Protein AF-A0A7C3M4F0-F1 (afdb_monomer)

Radius of gyration: 12.54 Å; Cα contacts (8 Å, |Δi|>4): 80; chains: 1; bounding box: 24×30×32 Å

pLDDT: mean 94.57, std 4.5, range [77.06, 98.56]

Mean predicted aligned error: 2.77 Å

Secondary structure (DSSP, 8-state):
-GGGBTTTB-HHHHHHHHHHHHHHHHHS--SEEE--TTSTTSTTHHHHTHHHHHHHHHTT-EEE-HHHHHHS---TT--

Sequence (79 aa):
MTYMLGYTLNLINFKRVLKNVEKIVKKVDFKVMIWDHHLPREPNFRKRTEKIWNLAKKLEKKVLTAREFQFNKKPVVEK

Structure (mmCIF, N/CA/C/O backbone):
data_AF-A0A7C3M4F0-F1
#
_entry.id   AF-A0A7C3M4F0-F1
#
loop_
_atom_site.group_PDB
_atom_site.id
_atom_site.type_symbol
_atom_site.label_atom_id
_atom_site.label_alt_id
_atom_site.label_comp_id
_atom_site.label_asym_id
_atom_site.label_entity_id
_atom_site.label_seq_id
_atom_site.pdbx_PDB_ins_code
_atom_site.Cartn_x
_atom_site.Cartn_y
_atom_site.Cartn_z
_atom_site.occupancy
_atom_site.B_iso_or_equiv
_atom_site.auth_seq_id
_atom_site.auth_comp_id
_atom_site.auth_asym_id
_atom_site.auth_atom_id
_atom_site.pdbx_PDB_model_num
ATOM 1 N N . MET A 1 1 ? -0.255 -0.488 -10.666 1.00 80.44 1 MET A N 1
ATOM 2 C CA . MET A 1 1 ? 0.329 -0.068 -11.963 1.00 80.44 1 MET A CA 1
ATOM 3 C C . MET A 1 1 ? 1.799 0.299 -11.792 1.00 80.44 1 MET A C 1
ATOM 5 O O . MET A 1 1 ? 2.391 0.952 -12.636 1.00 80.44 1 MET A O 1
ATOM 9 N N . THR A 1 2 ? 2.407 -0.074 -10.673 1.00 85.12 2 THR A N 1
ATOM 10 C CA . THR A 1 2 ? 3.758 0.343 -10.303 1.00 85.12 2 THR A CA 1
ATOM 11 C C . THR A 1 2 ? 4.829 -0.224 -11.238 1.00 85.12 2 THR A C 1
ATOM 13 O O . THR A 1 2 ? 5.875 0.397 -11.381 1.00 85.12 2 THR A O 1
ATOM 16 N N . TYR A 1 3 ? 4.529 -1.309 -11.960 1.00 86.62 3 TYR A N 1
ATOM 17 C CA . TYR A 1 3 ? 5.365 -1.851 -13.037 1.00 86.62 3 TYR A CA 1
ATOM 18 C C . TYR A 1 3 ? 5.471 -0.944 -14.272 1.00 86.62 3 TYR A C 1
ATOM 20 O O . TYR A 1 3 ? 6.407 -1.095 -15.043 1.00 86.62 3 TYR A O 1
ATOM 28 N N . MET A 1 4 ? 4.551 0.013 -14.456 1.00 91.44 4 MET A N 1
ATOM 29 C CA . MET A 1 4 ? 4.592 0.979 -15.567 1.00 91.44 4 MET A CA 1
ATOM 30 C C . MET A 1 4 ? 5.357 2.263 -15.210 1.00 91.44 4 MET A C 1
ATOM 32 O O . MET A 1 4 ? 5.389 3.198 -16.014 1.00 91.44 4 MET A O 1
ATOM 36 N N . LEU A 1 5 ? 5.921 2.357 -13.997 1.00 90.00 5 LEU A N 1
ATOM 37 C CA . LEU A 1 5 ? 6.674 3.533 -13.560 1.00 90.00 5 LEU A CA 1
ATOM 38 C C . LEU A 1 5 ? 7.925 3.725 -14.417 1.00 90.00 5 LEU A C 1
ATOM 40 O O . LEU A 1 5 ? 8.796 2.862 -14.426 1.00 90.00 5 LEU A O 1
ATOM 44 N N . GLY A 1 6 ? 8.020 4.880 -15.076 1.00 87.12 6 GLY A N 1
ATOM 45 C CA . GLY A 1 6 ? 9.111 5.197 -16.005 1.00 87.12 6 GLY A CA 1
ATOM 46 C C . GLY A 1 6 ? 8.827 4.827 -17.464 1.00 87.12 6 GLY A C 1
ATOM 47 O O . GLY A 1 6 ? 9.633 5.164 -18.320 1.00 87.12 6 GLY A O 1
ATOM 48 N N . TYR A 1 7 ? 7.681 4.195 -17.751 1.00 89.88 7 TYR A N 1
ATOM 49 C CA . TYR A 1 7 ? 7.176 3.989 -19.110 1.00 89.88 7 TYR A CA 1
ATOM 50 C C . TYR A 1 7 ? 5.947 4.878 -19.353 1.00 89.88 7 TYR A C 1
ATOM 52 O O . TYR A 1 7 ? 6.097 6.074 -19.584 1.00 89.88 7 TYR A O 1
ATOM 60 N N . THR A 1 8 ? 4.722 4.354 -19.214 1.00 92.44 8 THR A N 1
ATOM 61 C CA . THR A 1 8 ? 3.493 5.159 -19.380 1.00 92.44 8 THR A CA 1
ATOM 62 C C . THR A 1 8 ? 3.015 5.841 -18.096 1.00 92.44 8 THR A C 1
ATOM 64 O O . THR A 1 8 ? 2.204 6.766 -18.151 1.00 92.44 8 THR A O 1
ATOM 67 N N . LEU A 1 9 ? 3.508 5.426 -16.921 1.00 92.25 9 LEU A N 1
ATOM 68 C CA . LEU A 1 9 ? 3.193 6.064 -15.642 1.00 92.25 9 LEU A CA 1
ATOM 69 C C . LEU A 1 9 ? 4.374 6.916 -15.165 1.00 92.25 9 LEU A C 1
ATOM 71 O O . LEU A 1 9 ? 5.433 6.400 -14.809 1.00 92.25 9 LEU A O 1
ATOM 75 N N . ASN A 1 10 ? 4.174 8.230 -15.082 1.00 94.31 10 ASN A N 1
ATOM 76 C CA . ASN A 1 10 ? 5.166 9.145 -14.518 1.00 94.31 10 ASN A CA 1
ATOM 77 C C . ASN A 1 10 ? 5.034 9.291 -12.986 1.00 94.31 10 ASN A C 1
ATOM 79 O O . ASN A 1 10 ? 4.013 8.953 -12.375 1.00 94.31 10 ASN A O 1
ATOM 83 N N . LEU A 1 11 ? 6.075 9.847 -12.355 1.00 94.50 11 LEU A N 1
ATOM 84 C CA . LEU A 1 11 ? 6.134 10.039 -10.901 1.00 94.50 11 LEU A CA 1
ATOM 85 C C . LEU A 1 11 ? 5.092 11.035 -10.372 1.00 94.50 11 LEU A C 1
ATOM 87 O O . LEU A 1 11 ? 4.635 10.880 -9.240 1.00 94.50 11 LEU A O 1
ATOM 91 N N . ILE A 1 12 ? 4.699 12.042 -11.158 1.00 96.44 12 ILE A N 1
ATOM 92 C CA . ILE A 1 12 ? 3.685 13.031 -10.754 1.00 96.44 12 ILE A CA 1
ATOM 93 C C . ILE A 1 12 ? 2.331 12.333 -10.585 1.00 96.44 12 ILE A C 1
ATOM 95 O O . ILE A 1 12 ? 1.693 12.447 -9.535 1.00 96.44 12 ILE A O 1
ATOM 99 N N . ASN A 1 13 ? 1.924 11.549 -11.581 1.00 94.75 13 ASN A N 1
ATOM 100 C CA . ASN A 1 13 ? 0.680 10.788 -11.571 1.00 94.75 13 ASN A CA 1
ATOM 101 C C . ASN A 1 13 ? 0.698 9.703 -10.494 1.00 94.75 13 ASN A C 1
ATOM 103 O O . ASN A 1 13 ? -0.276 9.553 -9.759 1.00 94.75 13 ASN A O 1
ATOM 107 N N . PHE A 1 14 ? 1.822 9.012 -10.310 1.00 95.19 14 PHE A N 1
ATOM 108 C CA . PHE A 1 14 ? 1.947 8.039 -9.229 1.00 95.19 14 PHE A CA 1
ATOM 109 C C . PHE A 1 14 ? 1.801 8.674 -7.838 1.00 95.19 14 PHE A C 1
ATOM 111 O O . PHE A 1 14 ? 1.034 8.183 -7.009 1.00 95.19 14 PHE A O 1
ATOM 118 N N . LYS A 1 15 ? 2.447 9.821 -7.590 1.00 95.88 15 LYS A N 1
ATOM 119 C CA . LYS A 1 15 ? 2.280 10.581 -6.339 1.00 95.88 15 LYS A CA 1
ATOM 120 C C . LYS A 1 15 ? 0.829 11.028 -6.129 1.00 95.88 15 LYS A C 1
ATOM 122 O O . LYS A 1 15 ? 0.352 11.011 -4.994 1.00 95.88 15 LYS A O 1
ATOM 127 N N . ARG A 1 16 ? 0.110 11.406 -7.194 1.00 97.12 16 ARG A N 1
ATOM 128 C CA . ARG A 1 16 ? -1.329 11.729 -7.132 1.00 97.12 16 ARG A CA 1
ATOM 129 C C . ARG A 1 16 ? -2.166 10.516 -6.724 1.00 97.12 16 ARG A C 1
ATOM 131 O O . ARG A 1 16 ? -2.998 10.648 -5.831 1.00 97.12 16 ARG A O 1
ATOM 138 N N . VAL A 1 17 ? -1.897 9.338 -7.293 1.00 95.50 17 VAL A N 1
ATOM 139 C CA . VAL A 1 17 ? -2.550 8.082 -6.885 1.00 95.50 17 VAL A CA 1
ATOM 140 C C . VAL A 1 17 ? -2.318 7.813 -5.399 1.00 95.50 17 VAL A C 1
ATOM 142 O O . VAL A 1 17 ? -3.284 7.607 -4.670 1.00 95.50 17 VAL A O 1
ATOM 145 N N . LEU A 1 18 ? -1.073 7.899 -4.918 1.00 96.56 18 LEU A N 1
ATOM 146 C CA . LEU A 1 18 ? -0.769 7.696 -3.497 1.00 96.56 18 LEU A CA 1
ATOM 147 C C . LEU A 1 18 ? -1.524 8.680 -2.593 1.00 96.56 18 LEU A C 1
ATOM 149 O O . LEU A 1 18 ? -2.086 8.265 -1.586 1.00 96.56 18 LEU A O 1
ATOM 153 N N . LYS A 1 19 ? -1.601 9.965 -2.964 1.00 98.31 19 LYS A N 1
ATOM 154 C CA . LYS A 1 19 ? -2.383 10.965 -2.214 1.00 98.31 19 LYS A CA 1
ATOM 155 C C . LYS A 1 19 ? -3.876 10.627 -2.175 1.00 98.31 19 LYS A C 1
ATOM 157 O O . LYS A 1 19 ? -4.517 10.840 -1.149 1.00 98.31 19 LYS A O 1
ATOM 162 N N . ASN A 1 20 ? -4.435 10.117 -3.270 1.00 97.75 20 ASN A N 1
ATOM 163 C CA . ASN A 1 20 ? -5.844 9.733 -3.325 1.00 97.75 20 ASN A CA 1
ATOM 164 C C . ASN A 1 20 ? -6.120 8.509 -2.452 1.00 97.75 20 ASN A C 1
ATOM 166 O O . ASN A 1 20 ? -7.051 8.534 -1.652 1.00 97.75 20 ASN A O 1
ATOM 170 N N . VAL A 1 21 ? -5.276 7.480 -2.532 1.00 97.62 21 VAL A N 1
ATOM 171 C CA . VAL A 1 21 ? -5.415 6.286 -1.689 1.00 97.62 21 VAL A CA 1
ATOM 172 C C . VAL A 1 21 ? -5.218 6.638 -0.213 1.00 97.62 21 VAL A C 1
ATOM 174 O O . VAL A 1 21 ? -5.997 6.203 0.626 1.00 97.62 21 VAL A O 1
ATOM 177 N N . GLU A 1 22 ? -4.264 7.510 0.116 1.00 98.44 22 GLU A N 1
ATOM 178 C CA . GLU A 1 22 ? -4.096 8.040 1.474 1.00 98.44 22 GLU A CA 1
ATOM 179 C C . GLU A 1 22 ? -5.368 8.738 1.986 1.00 98.44 22 GLU A C 1
ATOM 181 O O . GLU A 1 22 ? -5.758 8.531 3.135 1.00 98.44 22 GLU A O 1
ATOM 186 N N . LYS A 1 23 ? -6.040 9.540 1.147 1.00 98.56 23 LYS A N 1
ATOM 187 C CA . LYS A 1 23 ? -7.323 10.166 1.503 1.00 98.56 23 LYS A CA 1
ATOM 188 C C . LYS A 1 23 ? -8.417 9.126 1.739 1.00 98.56 23 LYS A C 1
ATOM 190 O O . LYS A 1 23 ? -9.145 9.276 2.712 1.00 98.56 23 LYS A O 1
ATOM 195 N N . ILE A 1 24 ? -8.514 8.092 0.899 1.00 98.19 24 ILE A N 1
ATOM 196 C CA . ILE A 1 24 ? -9.483 6.997 1.069 1.00 98.19 24 ILE A CA 1
ATOM 197 C C . ILE A 1 24 ? -9.248 6.308 2.414 1.00 98.19 24 ILE A C 1
ATOM 199 O O . ILE A 1 24 ? -10.150 6.267 3.245 1.00 98.19 24 ILE A O 1
ATOM 203 N N . VAL A 1 25 ? -8.014 5.865 2.671 1.00 98.38 25 VAL A N 1
ATOM 204 C CA . VAL A 1 25 ? -7.638 5.168 3.910 1.00 98.38 25 VAL A CA 1
ATOM 205 C C . VAL A 1 25 ? -7.915 6.027 5.150 1.00 98.38 25 VAL A C 1
ATOM 207 O O . VAL A 1 25 ? -8.395 5.509 6.155 1.00 98.38 25 VAL A O 1
ATOM 210 N N . LYS A 1 26 ? -7.683 7.344 5.092 1.00 98.31 26 LYS A N 1
ATOM 211 C CA . LYS A 1 26 ? -7.954 8.254 6.218 1.00 98.31 26 LYS A CA 1
ATOM 212 C C . LYS A 1 26 ? -9.437 8.554 6.425 1.00 98.31 26 LYS A C 1
ATOM 214 O O . LYS A 1 26 ? -9.875 8.593 7.567 1.00 98.31 26 LYS A O 1
ATOM 219 N N . LYS A 1 27 ? -10.183 8.823 5.351 1.00 98.38 27 LYS A N 1
ATOM 220 C CA . LYS A 1 27 ? -11.500 9.475 5.442 1.00 98.38 27 LYS A CA 1
ATOM 221 C C . LYS A 1 27 ? -12.688 8.539 5.287 1.00 98.38 27 LYS A C 1
ATOM 223 O O . LYS A 1 27 ? -13.756 8.865 5.784 1.00 98.38 27 LYS A O 1
ATOM 228 N N . VAL A 1 28 ? -12.532 7.428 4.575 1.00 98.25 28 VAL A N 1
ATOM 229 C CA . VAL A 1 28 ? -13.632 6.482 4.367 1.00 98.25 28 VAL A CA 1
ATOM 230 C C . VAL A 1 28 ? -13.674 5.525 5.547 1.00 98.25 28 VAL A C 1
ATOM 232 O O . VAL A 1 28 ? -12.639 4.964 5.913 1.00 98.25 28 VAL A O 1
ATOM 235 N N . ASP A 1 29 ? -14.847 5.335 6.136 1.00 97.44 29 ASP A N 1
ATOM 236 C CA . ASP A 1 29 ? -15.054 4.300 7.141 1.00 97.44 29 ASP A CA 1
ATOM 237 C C . ASP A 1 29 ? -15.214 2.939 6.452 1.00 97.44 29 ASP A C 1
ATOM 239 O O . ASP A 1 29 ? -16.170 2.701 5.715 1.00 97.44 29 ASP A O 1
ATOM 243 N N . PHE A 1 30 ? -14.220 2.069 6.618 1.00 97.75 30 PHE A N 1
ATOM 244 C CA . PHE A 1 30 ? -14.235 0.721 6.066 1.00 97.75 30 PHE A CA 1
ATOM 245 C C . PHE A 1 30 ? -13.444 -0.231 6.955 1.00 97.75 30 PHE A C 1
ATOM 247 O O . PHE A 1 30 ? -12.401 0.124 7.509 1.00 97.75 30 PHE A O 1
ATOM 254 N N . LYS A 1 31 ? -13.906 -1.484 7.013 1.00 96.00 31 LYS A N 1
ATOM 255 C CA . LYS A 1 31 ? -13.197 -2.575 7.696 1.00 96.00 31 LYS A CA 1
ATOM 256 C C . LYS A 1 31 ? -12.136 -3.221 6.806 1.00 96.00 31 LYS A C 1
ATOM 258 O O . LYS A 1 31 ? -11.062 -3.564 7.295 1.00 96.00 31 LYS A O 1
ATOM 263 N N . VAL A 1 32 ? -12.433 -3.391 5.514 1.00 97.81 32 VAL A N 1
ATOM 264 C CA . VAL A 1 32 ? -11.561 -4.051 4.530 1.00 97.81 32 VAL A CA 1
ATOM 265 C C . VAL A 1 32 ? -11.545 -3.267 3.218 1.00 97.81 32 VAL A C 1
ATOM 267 O O . VAL A 1 32 ? -12.595 -2.880 2.717 1.00 97.81 32 VAL A O 1
ATOM 270 N N . MET A 1 33 ? -10.357 -3.078 2.643 1.00 97.56 33 MET A N 1
ATOM 271 C CA . MET A 1 33 ? -10.147 -2.600 1.276 1.00 97.56 33 MET A CA 1
ATOM 272 C C . MET A 1 33 ? -9.262 -3.600 0.529 1.00 97.56 33 MET A C 1
ATOM 274 O O . MET A 1 33 ? -8.116 -3.826 0.918 1.00 97.56 33 MET A O 1
ATOM 278 N N . ILE A 1 34 ? -9.780 -4.173 -0.560 1.00 96.88 34 ILE A N 1
ATOM 279 C CA . ILE A 1 34 ? -9.005 -5.038 -1.456 1.00 96.88 34 ILE A CA 1
ATOM 280 C C . ILE A 1 34 ? -8.312 -4.160 -2.504 1.00 96.88 34 ILE A C 1
ATOM 282 O O . ILE A 1 34 ? -8.976 -3.484 -3.290 1.00 96.88 34 ILE A O 1
ATOM 286 N N . TRP A 1 35 ? -6.978 -4.149 -2.524 1.00 95.38 35 TRP A N 1
ATOM 287 C CA . TRP A 1 35 ? -6.171 -3.251 -3.351 1.00 95.38 35 TRP A CA 1
ATOM 288 C C . TRP A 1 35 ? -5.293 -4.004 -4.361 1.00 95.38 35 TRP A C 1
ATOM 290 O O . TRP A 1 35 ? -4.068 -4.029 -4.265 1.00 95.38 35 TRP A O 1
ATOM 300 N N . ASP A 1 36 ? -5.943 -4.584 -5.374 1.00 88.69 36 ASP A N 1
ATOM 301 C CA . ASP A 1 36 ? -5.288 -5.435 -6.381 1.00 88.69 36 ASP A CA 1
ATOM 302 C C . ASP A 1 36 ? -5.031 -4.760 -7.725 1.00 88.69 36 ASP A C 1
ATOM 304 O O . ASP A 1 36 ? -4.049 -5.083 -8.379 1.00 88.69 36 ASP A O 1
ATOM 308 N N . HIS A 1 37 ? -5.884 -3.825 -8.148 1.00 80.69 37 HIS A N 1
ATOM 309 C CA . HIS A 1 37 ? -6.122 -3.447 -9.552 1.00 80.69 37 HIS A CA 1
ATOM 310 C C . HIS A 1 37 ? -4.941 -3.597 -10.549 1.00 80.69 37 HI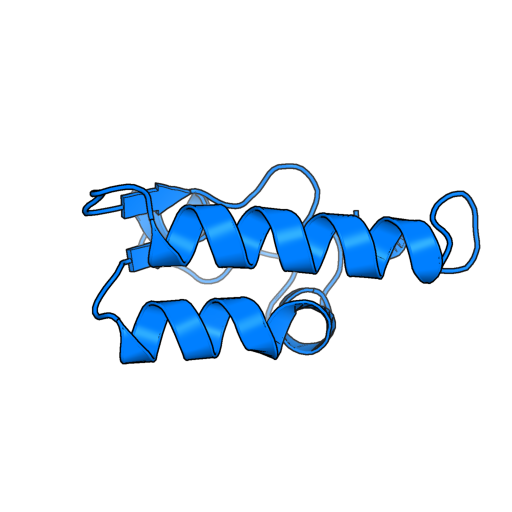S A C 1
ATOM 312 O O . HIS A 1 37 ? -5.119 -4.169 -11.619 1.00 80.69 37 HIS A O 1
ATOM 318 N N . HIS A 1 38 ? -3.721 -3.150 -10.221 1.00 86.31 38 HIS A N 1
ATOM 319 C CA . HIS A 1 38 ? -2.494 -3.459 -10.984 1.00 86.31 38 HIS A CA 1
ATOM 320 C C . HIS A 1 38 ? -1.253 -3.614 -10.081 1.00 86.31 38 HIS A C 1
ATOM 322 O O . HIS A 1 38 ? -0.133 -3.342 -10.521 1.00 86.31 38 HIS A O 1
ATOM 328 N N . LEU A 1 39 ? -1.439 -3.879 -8.791 1.00 88.25 39 LEU A N 1
ATOM 329 C CA . LEU A 1 39 ? -0.357 -3.899 -7.806 1.00 88.25 39 LEU A CA 1
ATOM 330 C C . LEU A 1 39 ? 0.387 -5.240 -7.756 1.00 88.25 39 LEU A C 1
ATOM 332 O O . LEU A 1 39 ? 1.588 -5.221 -8.017 1.00 88.25 39 LEU A O 1
ATOM 336 N N . PRO A 1 40 ? -0.271 -6.403 -7.581 1.00 91.75 40 PRO A N 1
ATOM 337 C CA . PRO A 1 40 ? 0.393 -7.699 -7.492 1.00 91.75 40 PRO A CA 1
ATOM 338 C C . PRO A 1 40 ? 0.812 -8.236 -8.875 1.00 91.75 40 PRO A C 1
ATOM 340 O O . PRO A 1 40 ? 0.817 -9.439 -9.106 1.00 91.75 40 PRO A O 1
ATOM 343 N N . ARG A 1 41 ? 1.143 -7.338 -9.813 1.00 91.56 41 ARG A N 1
ATOM 344 C CA . ARG A 1 41 ? 1.760 -7.639 -11.113 1.00 91.56 41 ARG A CA 1
ATOM 345 C C . ARG A 1 41 ? 3.273 -7.398 -11.110 1.00 91.56 41 ARG A C 1
ATOM 347 O O . ARG A 1 41 ? 3.936 -7.756 -12.072 1.00 91.56 41 ARG A O 1
ATOM 354 N N . GLU A 1 42 ? 3.827 -6.803 -10.051 1.00 91.12 42 GLU A N 1
ATOM 355 C CA . GLU A 1 42 ? 5.277 -6.664 -9.877 1.00 91.12 42 GLU A CA 1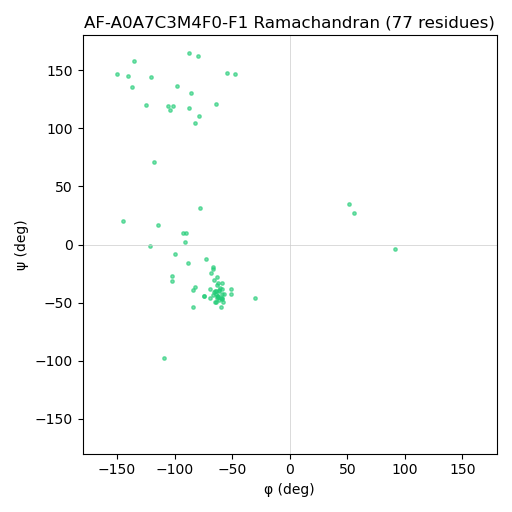
ATOM 356 C C . GLU A 1 42 ? 5.717 -6.8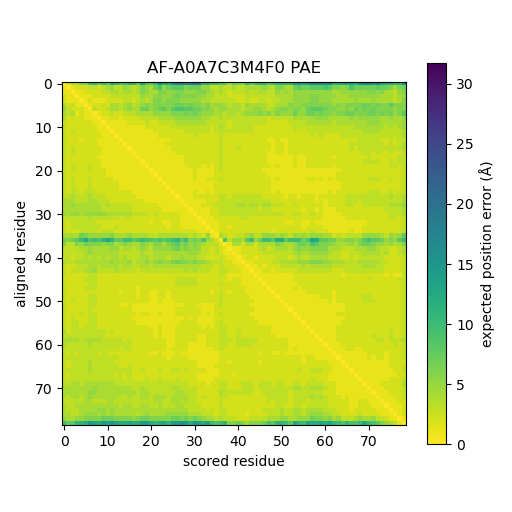88 -8.429 1.00 91.12 42 GLU A C 1
ATOM 358 O O . GLU A 1 42 ? 5.011 -6.449 -7.527 1.00 91.12 42 GLU A O 1
ATOM 363 N N . PRO A 1 43 ? 6.893 -7.485 -8.174 1.00 91.50 43 PRO A N 1
ATOM 364 C CA . PRO A 1 43 ? 7.340 -7.803 -6.814 1.00 91.50 43 PRO A CA 1
ATOM 365 C C . PRO A 1 43 ? 7.550 -6.591 -5.895 1.00 91.50 43 PRO A C 1
ATOM 367 O O . PRO A 1 43 ? 7.405 -6.701 -4.683 1.00 91.50 43 PRO A O 1
ATOM 370 N N . ASN A 1 44 ? 7.882 -5.415 -6.440 1.00 91.75 44 ASN A N 1
ATOM 371 C CA . ASN A 1 44 ? 8.227 -4.243 -5.627 1.00 91.75 44 ASN A CA 1
ATOM 372 C C . ASN A 1 44 ? 7.022 -3.361 -5.266 1.00 91.75 44 ASN A C 1
ATOM 374 O O . ASN A 1 44 ? 7.211 -2.260 -4.733 1.00 91.75 44 ASN A O 1
ATOM 378 N N . PHE A 1 45 ? 5.789 -3.815 -5.517 1.00 94.50 45 PHE A N 1
ATOM 379 C CA . PHE A 1 45 ? 4.608 -2.968 -5.346 1.00 94.50 45 PHE A CA 1
ATOM 380 C C . PHE A 1 45 ? 4.443 -2.517 -3.903 1.00 94.50 45 PHE A C 1
ATOM 382 O O . PHE A 1 45 ? 4.164 -1.337 -3.677 1.00 94.50 45 PHE A O 1
ATOM 389 N N . ARG A 1 46 ? 4.701 -3.403 -2.928 1.00 94.00 46 ARG A N 1
ATOM 390 C CA . ARG A 1 46 ? 4.665 -3.047 -1.507 1.00 94.00 46 ARG A CA 1
ATOM 391 C C . ARG A 1 46 ? 5.678 -1.985 -1.162 1.00 94.00 46 ARG A C 1
ATOM 393 O O . ARG A 1 46 ? 5.289 -0.987 -0.575 1.00 94.00 46 ARG A O 1
ATOM 400 N N . LYS A 1 47 ? 6.931 -2.134 -1.597 1.00 94.88 47 LYS A N 1
ATOM 401 C CA . LYS A 1 47 ? 7.976 -1.129 -1.363 1.00 94.88 47 LYS A CA 1
ATOM 402 C C . LYS A 1 47 ? 7.587 0.226 -1.960 1.00 94.88 47 LYS A C 1
ATOM 404 O O . LYS A 1 47 ? 7.658 1.253 -1.298 1.00 94.88 47 LYS A O 1
ATOM 409 N N . ARG A 1 48 ? 7.102 0.245 -3.204 1.00 94.31 48 ARG A N 1
ATOM 410 C CA . ARG A 1 48 ? 6.708 1.489 -3.893 1.00 94.31 48 ARG A CA 1
ATOM 411 C C . ARG A 1 48 ? 5.467 2.151 -3.288 1.00 94.31 48 ARG A C 1
ATOM 413 O O . ARG A 1 48 ? 5.278 3.353 -3.455 1.00 94.31 48 ARG A O 1
ATOM 420 N N . THR A 1 49 ? 4.615 1.385 -2.611 1.00 95.88 49 THR A N 1
ATOM 421 C CA . THR A 1 49 ? 3.373 1.864 -1.983 1.00 95.88 49 THR A CA 1
ATOM 422 C C . THR A 1 49 ? 3.392 1.758 -0.456 1.00 95.88 49 THR A C 1
ATOM 424 O O . THR A 1 49 ? 2.347 1.888 0.178 1.00 95.88 49 THR A O 1
ATOM 427 N N . GLU A 1 50 ? 4.575 1.590 0.144 1.00 96.81 50 GLU A N 1
ATOM 428 C CA . GLU A 1 50 ? 4.795 1.277 1.565 1.00 96.81 50 GLU A CA 1
ATOM 429 C C . GLU A 1 50 ? 4.033 2.219 2.495 1.00 96.81 50 GLU A C 1
ATOM 431 O O . GLU A 1 50 ? 3.370 1.793 3.441 1.00 96.81 50 GLU A O 1
ATOM 436 N N . LYS A 1 51 ? 4.051 3.512 2.156 1.00 97.62 51 LYS A N 1
ATOM 437 C CA . LYS A 1 51 ?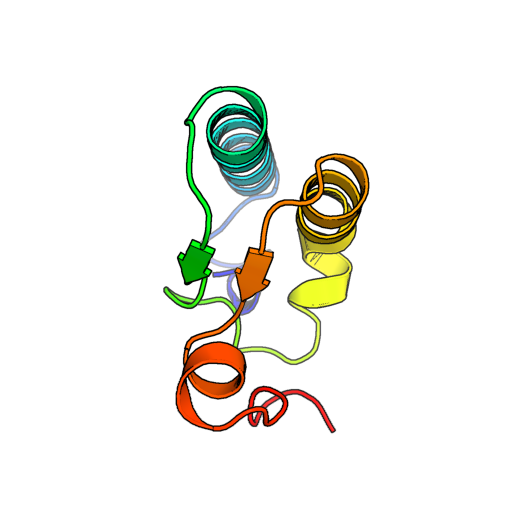 3.352 4.563 2.896 1.00 97.62 51 LYS A CA 1
ATOM 438 C C . LYS A 1 51 ? 1.879 4.226 3.155 1.00 97.62 51 LYS A C 1
ATOM 440 O O . LYS A 1 51 ? 1.368 4.545 4.223 1.00 97.62 51 LYS A O 1
ATOM 445 N N . ILE A 1 52 ? 1.195 3.606 2.193 1.00 97.88 52 ILE A N 1
ATOM 446 C CA . ILE A 1 52 ? -0.227 3.268 2.307 1.00 97.88 52 ILE A CA 1
ATOM 447 C C . ILE A 1 52 ? -0.436 2.077 3.239 1.00 97.88 52 ILE A C 1
ATOM 449 O O . ILE A 1 52 ? -1.313 2.141 4.096 1.00 97.88 52 ILE A O 1
ATOM 453 N N . TRP A 1 53 ? 0.380 1.028 3.119 1.00 97.00 53 TRP A N 1
ATOM 454 C CA . TRP A 1 53 ? 0.295 -0.151 3.988 1.00 97.00 53 TRP A CA 1
ATOM 455 C C . TRP A 1 53 ? 0.572 0.215 5.447 1.00 97.00 53 TRP A C 1
ATOM 457 O O . TRP A 1 53 ? -0.195 -0.147 6.337 1.00 97.00 53 TRP A O 1
ATOM 467 N N . ASN A 1 54 ? 1.613 1.018 5.682 1.00 98.25 54 ASN A N 1
ATOM 468 C CA . ASN A 1 54 ? 1.965 1.500 7.017 1.00 98.25 54 ASN A CA 1
ATOM 469 C C . ASN A 1 54 ? 0.875 2.412 7.594 1.00 98.25 54 ASN A C 1
ATOM 471 O O . ASN A 1 54 ? 0.534 2.305 8.771 1.00 98.25 54 ASN A O 1
ATOM 475 N N . LEU A 1 55 ? 0.287 3.282 6.766 1.00 98.44 55 LEU A N 1
ATOM 476 C CA . LEU A 1 55 ? -0.831 4.131 7.172 1.00 98.44 55 LEU A CA 1
ATOM 477 C C . LEU A 1 55 ? -2.071 3.311 7.543 1.00 98.44 55 LEU A C 1
ATOM 479 O O . LEU A 1 55 ? -2.680 3.579 8.573 1.00 98.44 55 LEU A O 1
ATOM 483 N N . ALA A 1 56 ? -2.436 2.323 6.727 1.00 98.12 56 ALA A N 1
ATOM 484 C CA . ALA A 1 56 ? -3.560 1.434 6.999 1.00 98.12 56 ALA A CA 1
ATOM 485 C C . ALA A 1 56 ? -3.370 0.674 8.315 1.00 98.12 56 ALA A C 1
ATOM 487 O O . ALA A 1 56 ? -4.271 0.677 9.149 1.00 98.12 56 ALA A O 1
ATOM 488 N N . LYS A 1 57 ? -2.167 0.124 8.539 1.00 97.75 57 LYS A N 1
ATOM 489 C CA . LYS A 1 57 ? -1.795 -0.544 9.792 1.00 97.75 57 LYS A CA 1
ATOM 490 C C . LYS A 1 57 ? -1.916 0.394 10.995 1.00 97.75 57 LYS A C 1
ATOM 492 O O . LYS A 1 57 ? -2.498 0.008 11.999 1.00 97.75 57 LYS A O 1
ATOM 497 N N . LYS A 1 58 ? -1.411 1.630 10.885 1.00 98.31 58 LYS A N 1
ATOM 498 C CA . LYS A 1 58 ? -1.509 2.649 11.946 1.00 98.31 58 LYS A CA 1
ATOM 499 C C . LYS A 1 58 ? -2.957 3.029 12.275 1.00 98.31 58 LYS A C 1
ATOM 501 O O . LYS A 1 58 ? -3.238 3.382 13.410 1.00 98.31 58 LYS A O 1
ATOM 506 N N . LEU A 1 59 ? -3.844 3.004 11.283 1.00 98.00 59 LEU A N 1
ATOM 507 C CA . LEU A 1 59 ? -5.267 3.319 11.440 1.00 98.00 59 LEU A CA 1
ATOM 508 C C . LEU A 1 59 ? -6.130 2.079 11.712 1.00 98.00 59 LEU A C 1
ATOM 510 O O . LEU A 1 59 ? -7.349 2.179 11.627 1.00 98.00 59 LEU A O 1
ATOM 514 N N . GLU A 1 60 ? -5.513 0.923 11.976 1.00 97.75 60 GLU A N 1
ATOM 515 C CA . GLU A 1 60 ? -6.194 -0.352 12.245 1.00 97.75 60 GLU A CA 1
ATOM 516 C C . GLU A 1 60 ? -7.173 -0.791 11.137 1.00 97.75 60 GLU A C 1
ATOM 518 O O . GLU A 1 60 ? -8.116 -1.549 11.362 1.00 97.75 60 GLU A O 1
ATOM 523 N N . LYS A 1 61 ? -6.924 -0.358 9.895 1.00 98.12 61 LYS A N 1
ATOM 524 C CA . LYS A 1 61 ? -7.723 -0.729 8.721 1.00 98.12 61 LYS A CA 1
ATOM 525 C C . LYS A 1 61 ? -7.061 -1.858 7.948 1.00 98.12 61 LYS A C 1
ATOM 527 O O . LYS A 1 61 ? -5.860 -1.817 7.668 1.00 98.12 61 LYS A O 1
ATOM 532 N N . LYS A 1 62 ? -7.852 -2.848 7.522 1.00 97.94 62 LYS A N 1
ATOM 533 C CA . LYS A 1 62 ? -7.346 -3.957 6.704 1.00 97.94 62 LYS A CA 1
ATOM 534 C C . LYS A 1 62 ? -7.286 -3.535 5.241 1.00 97.94 62 LYS A C 1
ATOM 536 O O . LYS A 1 62 ? -8.304 -3.483 4.558 1.00 97.94 62 LYS A O 1
ATOM 541 N N . VAL A 1 63 ? -6.084 -3.258 4.753 1.00 97.88 63 VAL A N 1
ATOM 542 C CA . VAL A 1 63 ? -5.812 -3.128 3.318 1.00 97.88 63 VAL A CA 1
ATOM 543 C C . VAL A 1 63 ? -5.073 -4.381 2.884 1.00 97.88 63 VAL A C 1
ATOM 545 O O . VAL A 1 63 ? -4.010 -4.680 3.423 1.00 97.88 63 VAL A O 1
ATOM 548 N N . LEU A 1 64 ? -5.665 -5.130 1.960 1.00 97.31 64 LEU A N 1
ATOM 549 C CA . LEU A 1 64 ? -5.231 -6.474 1.582 1.00 97.31 64 LEU A CA 1
ATOM 550 C C . LEU A 1 64 ? -5.223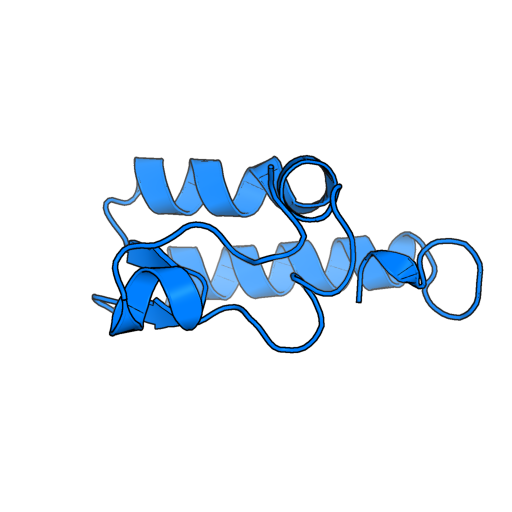 -6.611 0.067 1.00 97.31 64 LEU A C 1
ATOM 552 O O . LEU A 1 64 ? -5.946 -5.907 -0.633 1.00 97.31 64 LEU A O 1
ATOM 556 N N . THR A 1 65 ? -4.453 -7.556 -0.443 1.00 96.75 65 THR A N 1
ATOM 557 C CA . THR A 1 65 ? -4.672 -8.081 -1.793 1.00 96.75 65 THR A CA 1
ATOM 558 C C . THR A 1 65 ? -5.810 -9.104 -1.805 1.00 96.75 65 THR A C 1
ATOM 560 O O . THR A 1 65 ? -6.174 -9.646 -0.757 1.00 96.75 65 THR A O 1
ATOM 563 N N . ALA A 1 66 ? -6.384 -9.416 -2.971 1.00 96.06 66 ALA A N 1
ATOM 564 C CA . ALA A 1 66 ? -7.486 -10.381 -3.048 1.00 96.06 66 ALA A CA 1
ATOM 565 C C . ALA A 1 66 ? -7.037 -11.779 -2.602 1.00 96.06 66 ALA A C 1
ATOM 567 O O . ALA A 1 66 ? -7.795 -12.500 -1.958 1.00 96.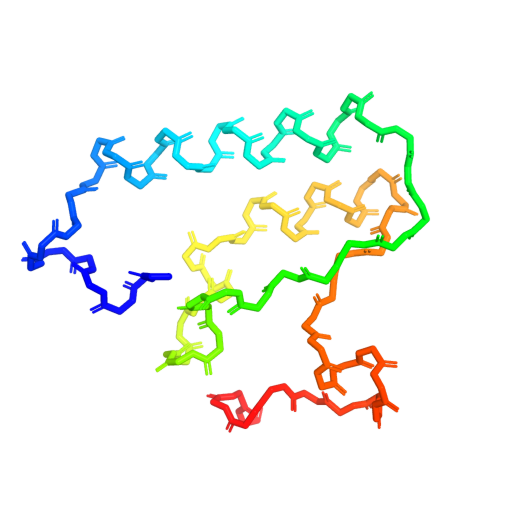06 66 ALA A O 1
ATOM 568 N N . ARG A 1 67 ? -5.780 -12.152 -2.886 1.00 95.81 67 ARG A N 1
ATOM 569 C CA . ARG A 1 67 ? -5.217 -13.448 -2.477 1.00 95.81 67 ARG A CA 1
ATOM 570 C C . ARG A 1 67 ? -5.017 -13.546 -0.965 1.00 95.81 67 ARG A C 1
ATOM 572 O O . ARG A 1 67 ? -5.281 -14.600 -0.389 1.00 95.81 67 ARG A O 1
ATOM 579 N N . GLU A 1 68 ? -4.602 -12.455 -0.329 1.00 97.00 68 GLU A N 1
ATOM 580 C CA . GLU A 1 68 ? -4.523 -12.386 1.132 1.00 97.00 68 GLU A CA 1
ATOM 581 C C . GLU A 1 68 ? -5.912 -12.451 1.754 1.00 97.00 68 GLU A C 1
ATOM 583 O O . GLU A 1 68 ? -6.113 -13.193 2.708 1.00 97.00 68 GLU A O 1
ATOM 588 N N . PHE A 1 69 ? -6.877 -11.726 1.188 1.00 97.50 69 PHE A N 1
ATOM 589 C CA . PHE A 1 69 ? -8.245 -11.716 1.690 1.00 97.50 69 PHE A CA 1
ATOM 590 C C . PHE A 1 69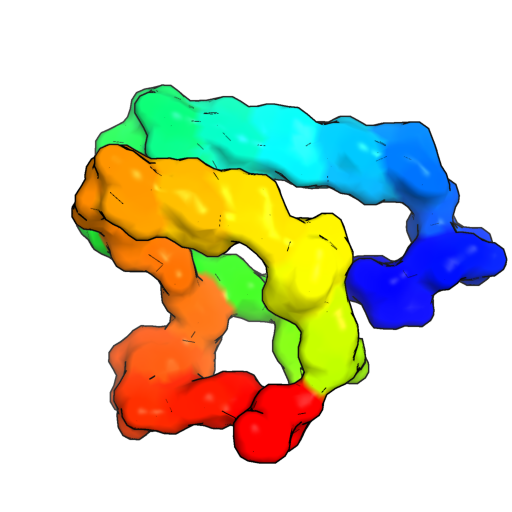 ? -8.923 -13.090 1.584 1.00 97.50 69 PHE A C 1
ATOM 592 O O . PHE A 1 69 ? -9.474 -13.572 2.568 1.00 97.50 69 PHE A O 1
ATOM 599 N N . GLN A 1 70 ? -8.861 -13.730 0.414 1.00 97.56 70 GLN A N 1
ATOM 600 C CA . GLN A 1 70 ? -9.595 -14.969 0.145 1.00 97.56 70 GLN A CA 1
ATOM 601 C C . GLN A 1 70 ? -8.888 -16.223 0.669 1.00 97.56 70 GLN A C 1
ATOM 603 O O . GLN A 1 70 ? -9.542 -17.172 1.091 1.00 97.56 70 GLN A O 1
ATOM 608 N N . PHE A 1 71 ? -7.555 -16.264 0.600 1.00 97.19 71 PHE A N 1
ATOM 609 C CA . PHE A 1 71 ? -6.791 -17.492 0.844 1.00 97.19 71 PHE A CA 1
ATOM 610 C C . PHE A 1 71 ? -5.790 -17.373 1.990 1.00 97.19 71 PHE A C 1
ATOM 612 O O . PHE A 1 71 ? -5.084 -18.343 2.258 1.00 97.19 71 PHE A O 1
ATOM 619 N N . ASN A 1 72 ? -5.679 -16.200 2.625 1.00 96.75 72 ASN A N 1
ATOM 620 C CA . ASN A 1 72 ? -4.664 -15.906 3.638 1.00 96.75 72 ASN A CA 1
ATOM 621 C C . ASN A 1 72 ? -3.233 -16.243 3.166 1.00 96.75 72 ASN A C 1
ATOM 623 O O . ASN A 1 72 ? -2.392 -16.722 3.924 1.00 96.75 72 ASN A O 1
ATOM 627 N N . LYS A 1 73 ? -2.970 -16.035 1.869 1.00 96.31 73 LYS A N 1
ATOM 628 C CA . LYS A 1 73 ? -1.683 -16.294 1.211 1.00 96.31 73 LYS A CA 1
ATOM 629 C C . LYS A 1 73 ? -1.149 -15.002 0.611 1.00 96.31 73 LYS A C 1
ATOM 631 O O . LYS A 1 73 ? -1.916 -14.219 0.054 1.00 96.31 73 LYS A O 1
ATOM 636 N N . LYS A 1 74 ? 0.173 -14.821 0.647 1.00 94.69 74 LYS A N 1
ATOM 637 C CA . LYS A 1 74 ? 0.841 -13.719 -0.057 1.00 94.69 74 LYS A CA 1
ATOM 638 C C . LYS A 1 74 ? 0.476 -13.723 -1.555 1.00 94.69 74 LYS A C 1
ATOM 640 O O . LYS A 1 74 ? 0.293 -14.804 -2.122 1.00 94.69 74 LYS A O 1
ATOM 645 N N . PRO A 1 75 ? 0.402 -12.565 -2.230 1.00 93.75 75 PRO A N 1
ATOM 646 C CA . PRO A 1 75 ? 0.371 -12.456 -3.691 1.00 93.75 75 PRO A CA 1
ATOM 647 C C . PRO A 1 75 ? 1.448 -13.303 -4.373 1.00 93.75 75 PRO A C 1
ATOM 649 O O . PRO A 1 75 ? 2.544 -13.433 -3.851 1.00 93.75 75 PRO A O 1
ATOM 652 N N . VAL A 1 76 ? 1.168 -13.849 -5.561 1.00 93.19 76 VAL A N 1
ATOM 653 C CA . VAL A 1 76 ? 2.107 -14.740 -6.287 1.00 93.19 76 VAL A CA 1
ATOM 654 C C . VAL A 1 76 ? 3.449 -14.066 -6.589 1.00 93.19 76 VAL A C 1
ATOM 656 O O . VAL A 1 76 ? 4.483 -14.723 -6.598 1.00 93.19 76 VAL A O 1
ATOM 659 N N . VAL A 1 77 ? 3.437 -12.753 -6.822 1.00 93.06 77 VAL A N 1
ATOM 660 C CA . VAL A 1 77 ? 4.650 -11.969 -7.101 1.00 93.06 77 VAL A CA 1
ATOM 661 C C . VAL A 1 77 ? 5.540 -11.756 -5.872 1.00 93.06 77 VAL A C 1
ATOM 663 O O . VAL A 1 77 ? 6.679 -11.320 -6.026 1.00 93.06 77 VAL A O 1
ATOM 666 N N . GLU A 1 78 ? 5.041 -12.050 -4.670 1.00 89.38 78 GLU A N 1
ATOM 667 C CA . GLU A 1 78 ? 5.799 -11.980 -3.423 1.00 89.38 78 GLU A CA 1
ATOM 668 C C . GLU A 1 78 ? 6.234 -13.389 -3.020 1.00 89.38 78 GLU A C 1
ATOM 670 O O . GLU A 1 78 ? 5.396 -14.267 -2.809 1.00 89.38 78 GLU A O 1
ATOM 675 N N . LYS A 1 79 ? 7.550 -13.599 -2.934 1.00 77.06 79 LYS A N 1
ATOM 676 C CA . LYS A 1 79 ? 8.135 -14.858 -2.461 1.00 77.06 79 LYS A CA 1
ATOM 677 C C . LYS A 1 79 ? 8.045 -14.981 -0.931 1.00 77.06 79 LYS A C 1
ATOM 679 O O . LYS A 1 79 ? 8.029 -13.952 -0.204 1.00 77.06 79 LYS A O 1
#

Nearest PDB structures (foldseek):
  6g63-assembly1_G  TM=4.823E-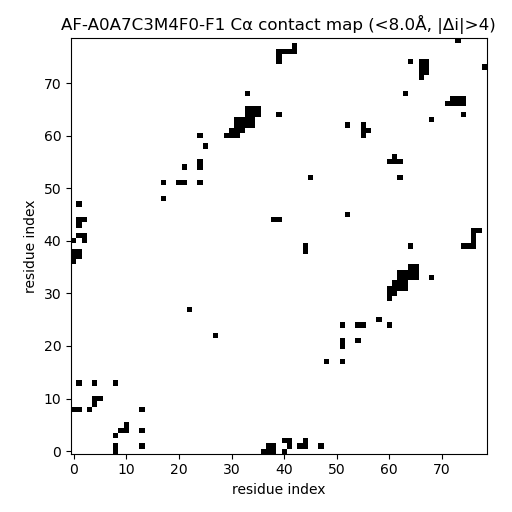01  e=5.301E+00  Escherichia coli K-12
  7vfu-assembly1_D  TM=3.204E-01  e=3.142E+00  Homo sapiens

Foldseek 3Di:
DVVCDPPPDDPVNVVVVLVVLLCCLPPPDDQEDADVPPQLVALCSCVSNVVNVVSNVVVNHHYHHPCCVPPVDDRPNHD

Solvent-accessible surface area (backbone atoms only — not comparable to full-atom values): 4690 Å² total; per-residue (Å²): 77,66,78,35,58,82,70,88,35,50,69,68,60,50,53,49,51,53,54,51,51,46,47,45,68,72,70,52,92,62,72,71,43,75,64,41,97,43,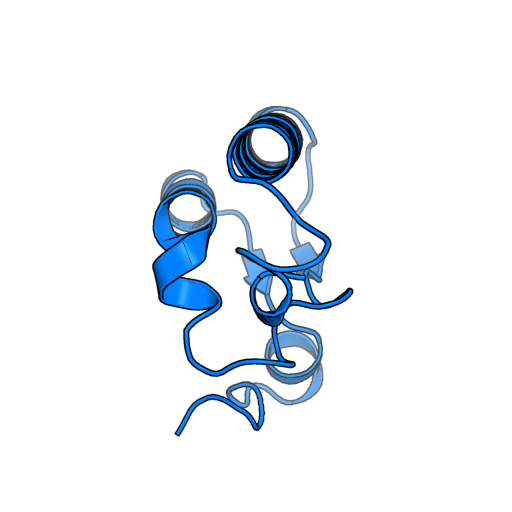33,68,78,35,66,57,35,59,72,79,44,38,71,52,59,55,49,27,57,74,68,76,32,47,71,35,39,60,47,36,69,76,67,74,34,77,47,87,47,52,133